Protein AF-T0L387-F1 (afdb_monomer)

Structure (mmCIF, N/CA/C/O backbone):
data_AF-T0L387-F1
#
_entry.id   AF-T0L387-F1
#
loop_
_atom_site.group_PDB
_atom_site.id
_atom_site.type_symbol
_atom_site.label_atom_id
_atom_site.label_alt_id
_atom_site.label_comp_id
_atom_site.label_asym_id
_atom_site.label_entity_id
_atom_site.label_seq_id
_atom_site.pdbx_PDB_ins_code
_atom_site.Cartn_x
_atom_site.Cartn_y
_atom_site.Cartn_z
_atom_site.occupancy
_atom_site.B_iso_or_equiv
_atom_site.auth_seq_id
_atom_site.auth_comp_id
_atom_site.auth_asym_id
_atom_site.auth_atom_id
_atom_site.pdbx_PDB_model_num
ATOM 1 N N . MET A 1 1 ? 13.325 5.723 -15.366 1.00 63.84 1 MET A N 1
ATOM 2 C CA . MET A 1 1 ? 12.195 5.588 -14.420 1.00 63.84 1 MET A CA 1
ATOM 3 C C . MET A 1 1 ? 11.779 6.964 -13.898 1.00 63.84 1 MET A C 1
ATOM 5 O O . MET A 1 1 ? 12.662 7.724 -13.525 1.00 63.84 1 MET A O 1
ATOM 9 N N . ASN A 1 2 ? 10.483 7.305 -13.913 1.00 79.69 2 ASN A N 1
ATOM 10 C CA . ASN A 1 2 ? 9.963 8.582 -13.391 1.00 79.69 2 ASN A CA 1
ATOM 11 C C . ASN A 1 2 ? 10.006 8.583 -11.846 1.00 79.69 2 ASN A C 1
ATOM 13 O O . ASN A 1 2 ? 9.624 7.582 -11.238 1.00 79.69 2 ASN A O 1
ATOM 17 N N . GLU A 1 3 ? 10.443 9.683 -11.223 1.00 82.75 3 GLU A N 1
ATOM 18 C CA . GLU A 1 3 ? 10.523 9.864 -9.761 1.00 82.75 3 GLU A CA 1
ATOM 19 C C . GLU A 1 3 ? 9.205 9.530 -9.052 1.00 82.75 3 GLU A C 1
ATOM 2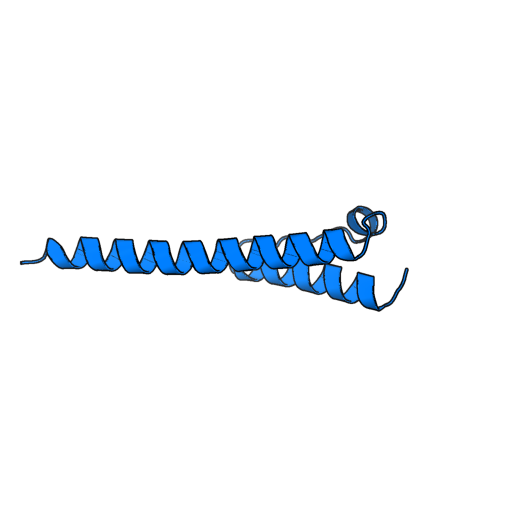1 O O . GLU A 1 3 ? 9.202 8.889 -8.003 1.00 82.75 3 GLU A O 1
ATOM 26 N N . ARG A 1 4 ? 8.069 9.847 -9.680 1.00 83.38 4 ARG A N 1
ATOM 27 C CA . ARG A 1 4 ? 6.744 9.517 -9.141 1.00 83.38 4 ARG A CA 1
ATOM 28 C C . ARG A 1 4 ? 6.512 8.009 -8.997 1.00 83.38 4 ARG A C 1
ATOM 30 O O . ARG A 1 4 ? 6.020 7.564 -7.967 1.00 83.38 4 ARG A O 1
ATOM 37 N N . LYS A 1 5 ? 6.932 7.201 -9.978 1.00 84.81 5 LYS A N 1
ATOM 38 C CA . LYS A 1 5 ? 6.825 5.733 -9.890 1.00 84.81 5 LYS A CA 1
ATOM 39 C C . LYS A 1 5 ? 7.728 5.155 -8.802 1.00 84.81 5 LYS A C 1
ATOM 41 O O . LYS A 1 5 ? 7.336 4.198 -8.144 1.00 84.81 5 LYS A O 1
ATOM 46 N N . LYS A 1 6 ? 8.917 5.733 -8.595 1.00 84.62 6 LYS A N 1
ATOM 47 C CA . LYS A 1 6 ? 9.808 5.319 -7.500 1.00 84.62 6 LYS A CA 1
ATOM 48 C C . LYS A 1 6 ? 9.145 5.545 -6.146 1.00 84.62 6 LYS A C 1
ATOM 50 O O . LYS A 1 6 ? 9.171 4.644 -5.315 1.00 84.62 6 LYS A O 1
ATOM 55 N N . GLN A 1 7 ? 8.511 6.704 -5.964 1.00 84.12 7 GLN A N 1
ATOM 56 C CA . GLN A 1 7 ? 7.800 7.015 -4.728 1.00 84.12 7 GLN A CA 1
ATOM 57 C C . GLN A 1 7 ? 6.666 6.019 -4.467 1.00 84.12 7 GLN A C 1
ATOM 59 O O . GLN A 1 7 ? 6.610 5.443 -3.388 1.00 84.12 7 GLN A O 1
ATOM 64 N N . LEU A 1 8 ? 5.847 5.717 -5.480 1.00 88.75 8 LEU A N 1
ATOM 65 C CA . LEU A 1 8 ? 4.768 4.732 -5.347 1.00 88.75 8 LEU A CA 1
ATOM 66 C C . LEU A 1 8 ? 5.288 3.347 -4.932 1.00 88.75 8 LEU A C 1
ATOM 68 O O . LEU A 1 8 ? 4.689 2.689 -4.090 1.00 88.75 8 LEU A O 1
ATOM 72 N N . ILE A 1 9 ? 6.422 2.903 -5.476 1.00 87.56 9 ILE A N 1
ATOM 73 C CA . ILE A 1 9 ? 7.023 1.612 -5.103 1.00 87.56 9 ILE A CA 1
ATOM 74 C C . ILE A 1 9 ? 7.515 1.617 -3.651 1.00 87.56 9 ILE A C 1
ATOM 76 O O . ILE A 1 9 ? 7.310 0.635 -2.934 1.00 87.56 9 ILE A O 1
ATOM 80 N N . ILE A 1 10 ? 8.125 2.718 -3.204 1.00 86.88 10 ILE A N 1
ATOM 81 C CA . ILE A 1 10 ? 8.534 2.901 -1.804 1.00 86.88 10 ILE A CA 1
ATOM 82 C C . ILE A 1 10 ? 7.307 2.865 -0.886 1.00 86.88 10 ILE A C 1
ATOM 84 O O . ILE A 1 10 ? 7.333 2.192 0.145 1.00 86.88 10 ILE A O 1
ATOM 88 N N . ASP A 1 11 ? 6.218 3.525 -1.278 1.00 85.31 11 ASP A N 1
ATOM 89 C CA . ASP A 1 11 ? 4.977 3.559 -0.506 1.00 85.31 11 ASP A CA 1
ATOM 90 C C . ASP A 1 11 ? 4.352 2.161 -0.389 1.00 85.31 11 ASP A C 1
ATOM 92 O O . ASP A 1 11 ? 3.979 1.750 0.710 1.00 85.31 11 ASP A O 1
ATOM 96 N N . ILE A 1 12 ? 4.322 1.378 -1.476 1.00 86.81 12 ILE A N 1
ATOM 97 C CA . ILE A 1 12 ? 3.873 -0.026 -1.456 1.00 86.81 12 ILE A CA 1
ATOM 98 C C . ILE A 1 12 ? 4.731 -0.849 -0.486 1.00 86.81 12 ILE A C 1
ATOM 100 O O . ILE A 1 12 ?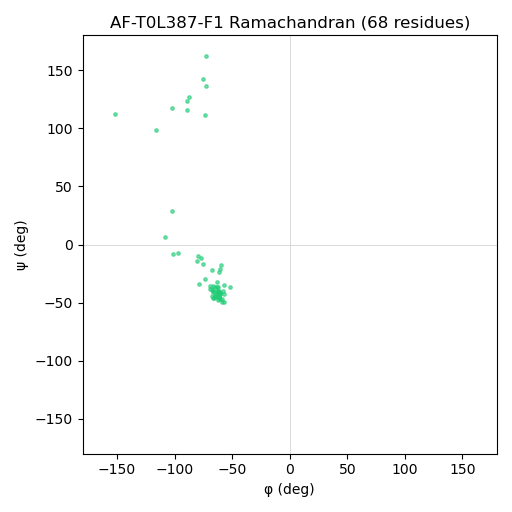 4.190 -1.584 0.343 1.00 86.81 12 ILE A O 1
ATOM 104 N N . GLN A 1 13 ? 6.060 -0.719 -0.546 1.00 87.06 13 GLN A N 1
ATOM 105 C CA . GLN A 1 13 ? 6.960 -1.456 0.345 1.00 87.06 13 GLN A CA 1
ATOM 106 C C . GLN A 1 13 ? 6.731 -1.090 1.815 1.00 87.06 13 GLN A C 1
ATOM 108 O O . GLN A 1 13 ? 6.637 -1.971 2.671 1.00 87.06 13 GLN A O 1
ATOM 113 N N . ASN A 1 14 ? 6.600 0.202 2.112 1.00 84.94 14 ASN A N 1
ATOM 114 C CA . ASN A 1 14 ? 6.316 0.677 3.461 1.00 84.94 14 ASN A CA 1
ATOM 115 C C . ASN A 1 14 ? 4.961 0.170 3.961 1.00 84.94 14 ASN A C 1
ATOM 117 O O . ASN A 1 14 ? 4.853 -0.247 5.114 1.00 84.94 14 ASN A O 1
ATOM 121 N N . LEU A 1 15 ? 3.937 0.153 3.102 1.00 84.75 15 LEU A N 1
ATOM 122 C CA . LEU A 1 15 ? 2.617 -0.363 3.455 1.00 84.75 15 LEU A CA 1
ATOM 123 C C . LEU A 1 15 ? 2.666 -1.844 3.810 1.00 84.75 15 LEU A C 1
ATOM 125 O O . LEU A 1 15 ? 2.158 -2.202 4.872 1.00 84.75 15 LEU A O 1
ATOM 129 N N . LEU A 1 16 ? 3.320 -2.676 2.995 1.00 84.56 16 LEU A N 1
ATOM 130 C CA . LEU A 1 16 ? 3.513 -4.103 3.283 1.00 84.56 16 LEU A CA 1
ATOM 131 C C . LEU A 1 16 ? 4.226 -4.320 4.623 1.00 84.56 16 LEU A C 1
ATOM 133 O O . LEU A 1 16 ? 3.794 -5.147 5.422 1.00 84.56 16 LEU A O 1
ATOM 137 N N . ASN A 1 17 ? 5.254 -3.521 4.909 1.00 84.12 17 ASN A N 1
ATOM 138 C CA . ASN A 1 17 ? 6.024 -3.611 6.154 1.00 84.12 17 ASN A CA 1
ATOM 139 C C . ASN A 1 17 ? 5.283 -3.041 7.370 1.00 84.12 17 ASN A C 1
ATOM 141 O O . ASN A 1 17 ? 5.637 -3.338 8.506 1.00 84.12 17 ASN A O 1
ATOM 145 N N . SER A 1 18 ? 4.237 -2.239 7.155 1.00 80.56 18 SER A N 1
ATOM 146 C CA . SER A 1 18 ? 3.426 -1.672 8.237 1.00 80.56 18 SER A CA 1
ATOM 147 C C . SER A 1 18 ? 2.432 -2.662 8.854 1.00 80.56 18 SER A C 1
ATOM 149 O O . SER A 1 18 ? 1.818 -2.335 9.870 1.00 80.56 18 SER A O 1
ATOM 151 N N . TYR A 1 19 ? 2.227 -3.826 8.230 1.00 70.88 19 TYR A N 1
ATOM 152 C CA . TYR A 1 19 ? 1.298 -4.851 8.712 1.00 70.88 19 TYR A CA 1
ATOM 153 C C . TYR A 1 19 ? 1.869 -5.688 9.852 1.00 70.88 19 TYR A C 1
ATOM 155 O O . TYR A 1 19 ? 1.126 -6.102 10.736 1.00 70.88 19 TYR A O 1
ATOM 163 N N . ASP A 1 20 ? 3.174 -5.942 9.837 1.00 66.62 20 ASP A N 1
ATOM 164 C CA . ASP A 1 20 ? 3.836 -6.774 10.833 1.00 66.62 20 ASP A CA 1
ATOM 165 C C . ASP A 1 20 ? 5.285 -6.310 10.973 1.00 66.62 20 ASP A C 1
ATOM 167 O O . ASP A 1 20 ? 6.094 -6.462 10.059 1.00 66.62 20 ASP A O 1
ATOM 171 N N . ALA A 1 21 ? 5.614 -5.747 12.137 1.00 66.50 21 ALA A N 1
ATOM 172 C CA . ALA A 1 21 ? 6.953 -5.244 12.436 1.00 66.50 21 ALA A CA 1
ATOM 173 C C . ALA A 1 21 ? 8.039 -6.335 12.355 1.00 66.50 21 ALA A C 1
ATOM 175 O O . ALA A 1 21 ? 9.219 -6.013 12.231 1.00 66.50 21 ALA A O 1
ATOM 176 N N . ASN A 1 22 ? 7.651 -7.615 12.400 1.00 69.44 22 ASN A N 1
ATOM 177 C CA . ASN A 1 22 ? 8.560 -8.754 12.310 1.00 69.44 22 ASN A CA 1
ATOM 178 C C . ASN A 1 22 ? 8.663 -9.333 10.890 1.00 69.44 22 ASN A C 1
ATOM 180 O O . ASN A 1 22 ? 9.503 -10.202 10.653 1.00 69.44 22 ASN A O 1
ATOM 184 N N . LYS A 1 23 ? 7.835 -8.875 9.939 1.00 67.12 23 LYS A N 1
ATOM 185 C CA . LYS A 1 23 ? 7.891 -9.298 8.533 1.00 67.12 23 LYS A CA 1
ATOM 186 C C . LYS A 1 23 ? 8.249 -8.124 7.643 1.00 67.12 23 LYS A C 1
ATOM 188 O O . LYS A 1 23 ? 7.402 -7.339 7.226 1.00 67.12 23 LYS A O 1
ATOM 193 N N . THR A 1 24 ? 9.525 -8.056 7.293 1.00 73.94 24 THR A N 1
ATOM 194 C CA . THR A 1 24 ? 10.017 -7.110 6.301 1.00 73.94 24 THR A CA 1
ATOM 195 C C . THR A 1 24 ? 9.940 -7.731 4.910 1.00 73.94 24 THR A C 1
ATOM 197 O O . THR A 1 24 ? 10.591 -8.718 4.577 1.00 73.94 24 THR A O 1
ATOM 200 N N . THR A 1 25 ? 9.110 -7.133 4.075 1.00 78.50 25 THR A N 1
ATOM 201 C CA . THR A 1 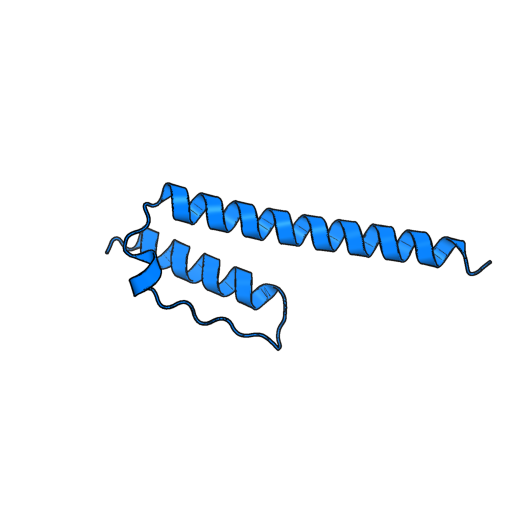25 ? 9.092 -7.313 2.632 1.00 78.50 25 THR A CA 1
ATOM 202 C C . THR A 1 25 ? 10.036 -6.293 2.007 1.00 78.50 25 THR A C 1
ATOM 204 O O . THR A 1 25 ? 9.907 -5.083 2.207 1.00 78.50 25 THR A O 1
ATOM 207 N N . SER A 1 26 ? 10.999 -6.788 1.235 1.00 78.12 26 SER A N 1
ATOM 208 C CA . SER A 1 26 ? 11.811 -5.962 0.346 1.00 78.12 26 SER A CA 1
ATOM 209 C C . SER A 1 26 ? 11.295 -6.156 -1.070 1.00 78.12 26 SER A C 1
ATOM 211 O O . SER A 1 26 ? 11.301 -7.274 -1.589 1.00 78.12 26 SER A O 1
ATOM 213 N N . ILE A 1 27 ? 10.803 -5.084 -1.680 1.00 79.00 27 ILE A N 1
ATOM 214 C CA . ILE A 1 27 ? 10.331 -5.121 -3.055 1.00 79.00 27 ILE A CA 1
ATOM 215 C C . ILE A 1 27 ? 11.527 -4.850 -3.953 1.00 79.00 27 ILE A C 1
ATOM 217 O O . ILE A 1 27 ? 12.210 -3.841 -3.809 1.00 79.00 27 ILE A O 1
ATOM 221 N N . ASN A 1 28 ? 11.765 -5.730 -4.922 1.00 80.19 28 ASN A N 1
ATOM 222 C CA . ASN A 1 28 ? 12.704 -5.420 -5.988 1.00 80.19 28 ASN A CA 1
ATOM 223 C C . ASN A 1 28 ? 12.046 -4.396 -6.937 1.00 80.19 28 ASN A C 1
ATOM 225 O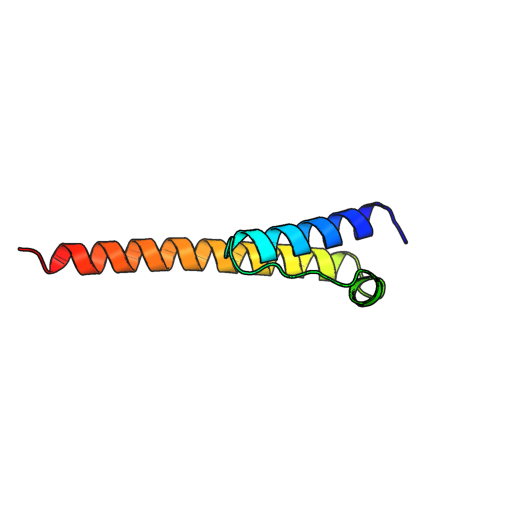 O . ASN A 1 28 ? 11.098 -4.761 -7.636 1.00 80.19 28 ASN A O 1
ATOM 229 N N . PRO A 1 29 ? 12.523 -3.138 -7.002 1.00 75.44 29 PRO A N 1
ATOM 230 C CA . PRO A 1 29 ? 11.902 -2.098 -7.821 1.00 75.44 29 PRO A CA 1
ATOM 231 C C . PRO A 1 29 ? 11.911 -2.439 -9.317 1.00 75.44 29 PRO A C 1
ATOM 233 O O . PRO A 1 29 ? 11.026 -1.994 -10.043 1.00 75.44 29 PRO A O 1
ATOM 236 N N . ASN A 1 30 ? 12.829 -3.303 -9.766 1.00 80.25 30 ASN A N 1
ATOM 237 C CA . ASN A 1 30 ? 12.882 -3.774 -11.151 1.00 80.25 30 ASN A CA 1
ATOM 238 C C . ASN A 1 30 ? 11.678 -4.659 -11.520 1.00 80.25 30 ASN A C 1
ATOM 240 O O . ASN A 1 30 ? 11.350 -4.778 -12.694 1.00 80.25 30 ASN A O 1
ATOM 244 N N . LEU A 1 31 ? 10.996 -5.268 -10.539 1.00 77.56 31 LEU A N 1
ATOM 245 C CA . LEU A 1 31 ? 9.760 -6.026 -10.784 1.00 77.56 31 LEU A CA 1
ATOM 246 C C . LEU A 1 31 ? 8.571 -5.105 -11.075 1.00 77.56 31 LEU A C 1
ATOM 248 O O . LEU A 1 31 ? 7.660 -5.486 -11.805 1.00 77.56 31 LEU A O 1
ATOM 252 N N . LEU A 1 32 ? 8.580 -3.900 -10.505 1.00 76.38 32 LEU A N 1
ATOM 253 C CA . LEU A 1 32 ? 7.486 -2.935 -10.615 1.00 76.38 32 LEU A CA 1
ATOM 254 C C . LEU A 1 32 ? 7.769 -1.828 -11.639 1.00 76.38 32 LEU A C 1
ATOM 256 O O . LEU A 1 32 ? 6.864 -1.070 -11.979 1.00 76.38 32 LEU A O 1
ATOM 260 N N . GLU A 1 33 ? 8.989 -1.747 -12.178 1.00 74.25 33 GLU A N 1
ATOM 261 C CA . GLU A 1 33 ? 9.371 -0.766 -13.203 1.00 74.25 33 GLU A CA 1
ATOM 262 C C . GLU A 1 33 ? 8.480 -0.848 -14.456 1.00 74.25 33 GLU A C 1
ATOM 264 O O . GLU A 1 33 ? 8.148 0.180 -15.057 1.00 74.25 33 GLU A O 1
ATOM 269 N N . PHE A 1 34 ? 8.045 -2.061 -14.807 1.00 82.75 34 PHE A N 1
ATOM 270 C CA . PHE A 1 34 ? 7.194 -2.332 -15.967 1.00 82.75 34 PHE A CA 1
ATOM 271 C C . PHE A 1 34 ? 5.707 -2.048 -15.725 1.00 82.75 34 PHE A C 1
ATOM 273 O O . PHE A 1 34 ? 4.944 -1.975 -16.687 1.00 82.75 34 PHE A O 1
ATOM 280 N N . MET A 1 35 ? 5.281 -1.868 -14.471 1.00 86.50 35 MET A N 1
ATOM 281 C CA . MET A 1 35 ? 3.891 -1.532 -14.166 1.00 86.50 35 MET A CA 1
ATOM 282 C C . MET A 1 35 ? 3.606 -0.070 -14.505 1.00 86.50 35 MET A C 1
ATOM 284 O O . MET A 1 35 ? 4.444 0.822 -14.314 1.00 86.50 35 MET A O 1
ATOM 288 N N . ASP A 1 36 ? 2.414 0.203 -15.028 1.00 89.06 36 ASP A N 1
ATOM 289 C CA . ASP A 1 36 ? 1.948 1.570 -15.205 1.00 89.06 36 ASP A CA 1
ATOM 290 C C . ASP A 1 36 ? 1.584 2.204 -13.854 1.00 89.06 36 ASP A C 1
ATOM 292 O O . ASP A 1 36 ? 1.423 1.536 -12.832 1.00 89.06 36 ASP A O 1
ATOM 296 N N . GLU A 1 37 ? 1.495 3.530 -13.844 1.00 86.94 37 GLU A N 1
ATOM 297 C CA . GLU A 1 37 ? 1.257 4.276 -12.612 1.00 86.94 37 GLU A CA 1
ATOM 298 C C . GLU A 1 37 ? -0.105 3.958 -11.976 1.00 86.94 37 GLU A C 1
ATOM 300 O O . GLU A 1 37 ? -0.194 3.857 -10.754 1.00 86.94 37 GLU A O 1
ATOM 305 N N . ASN A 1 38 ? -1.146 3.737 -12.783 1.00 88.50 38 ASN A N 1
ATOM 306 C CA . ASN A 1 38 ? -2.488 3.458 -12.275 1.00 88.50 38 ASN A CA 1
ATOM 307 C C . ASN A 1 38 ? -2.543 2.085 -11.603 1.00 88.50 38 ASN A C 1
ATOM 309 O O . ASN A 1 38 ? -3.212 1.926 -10.581 1.00 88.50 38 ASN A O 1
ATOM 313 N N . THR A 1 39 ? -1.804 1.109 -12.137 1.00 90.38 39 THR A N 1
ATOM 314 C CA . THR A 1 39 ? -1.645 -0.201 -11.497 1.00 90.38 39 THR A CA 1
ATOM 315 C C . THR A 1 39 ? -0.975 -0.064 -10.129 1.00 90.38 39 THR A C 1
ATOM 317 O O . THR A 1 39 ? -1.475 -0.613 -9.149 1.00 90.38 39 THR A O 1
ATOM 320 N N . LEU A 1 40 ? 0.105 0.720 -10.021 1.00 87.69 40 LEU A N 1
ATOM 321 C CA . LEU A 1 40 ? 0.781 0.960 -8.737 1.00 87.69 4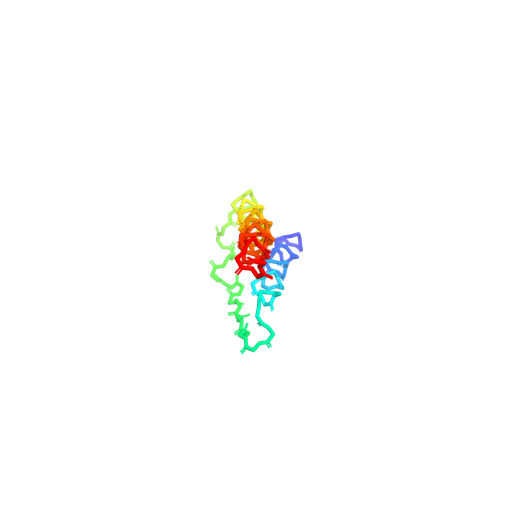0 LEU A CA 1
ATOM 322 C C . LEU A 1 40 ? -0.143 1.641 -7.713 1.00 87.69 40 LEU A C 1
ATOM 324 O O . LEU A 1 40 ? -0.189 1.222 -6.559 1.00 87.69 40 LEU A O 1
ATOM 328 N N . ILE A 1 41 ? -0.920 2.639 -8.140 1.00 87.12 41 ILE A N 1
ATOM 329 C CA . ILE A 1 41 ? -1.916 3.311 -7.288 1.00 87.12 41 ILE A CA 1
ATOM 330 C C . ILE A 1 41 ? -2.9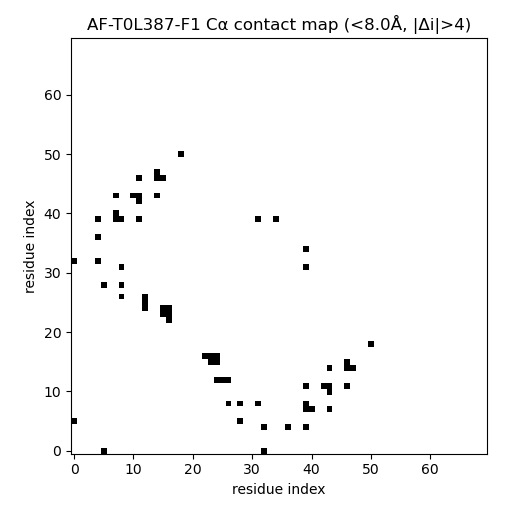96 2.321 -6.828 1.00 87.12 41 ILE A C 1
ATOM 332 O O . ILE A 1 41 ? -3.300 2.248 -5.641 1.00 87.12 41 ILE A O 1
ATOM 336 N N . SER A 1 42 ? -3.511 1.485 -7.733 1.00 89.69 42 SER A N 1
ATOM 337 C CA . SER A 1 42 ? -4.538 0.484 -7.402 1.00 89.69 42 SER A CA 1
ATOM 338 C C . SER A 1 42 ? -4.040 -0.561 -6.394 1.00 89.69 42 SER A C 1
ATOM 340 O O . SER A 1 42 ? -4.813 -1.049 -5.565 1.00 89.69 42 SER A O 1
ATOM 342 N N . ILE A 1 43 ? -2.746 -0.901 -6.435 1.00 87.69 43 ILE A N 1
ATOM 343 C CA . ILE A 1 43 ? -2.108 -1.769 -5.435 1.00 87.69 43 ILE A CA 1
ATOM 344 C C . ILE A 1 43 ? -2.095 -1.078 -4.069 1.00 87.69 43 ILE A C 1
ATOM 346 O O . ILE A 1 43 ? -2.477 -1.703 -3.082 1.00 87.69 43 ILE A O 1
ATOM 350 N N . ILE A 1 44 ? -1.705 0.199 -4.005 1.00 86.56 44 ILE A N 1
ATOM 351 C CA . ILE A 1 44 ? -1.731 0.990 -2.765 1.00 86.56 44 ILE A CA 1
ATOM 352 C C . ILE A 1 44 ? -3.145 1.020 -2.176 1.00 86.56 44 ILE A C 1
ATOM 354 O O . ILE A 1 44 ? -3.315 0.675 -1.007 1.00 86.56 44 ILE A O 1
ATOM 358 N N . ASP A 1 45 ? -4.162 1.338 -2.980 1.00 83.31 45 ASP A N 1
ATOM 359 C CA . ASP A 1 45 ? -5.560 1.371 -2.529 1.00 83.31 45 ASP A CA 1
ATOM 360 C C . ASP A 1 45 ? -6.027 0.003 -2.018 1.00 83.31 45 ASP A C 1
ATOM 362 O O . ASP A 1 45 ? -6.657 -0.108 -0.963 1.00 83.31 45 ASP A O 1
ATOM 366 N N . SER A 1 46 ? -5.669 -1.070 -2.726 1.00 87.88 46 SER A N 1
ATOM 367 C CA . SER A 1 46 ? -5.982 -2.439 -2.307 1.00 87.88 46 SER A CA 1
ATOM 368 C C . SER A 1 46 ? -5.311 -2.795 -0.981 1.00 87.88 46 SER A C 1
ATOM 370 O O . SER A 1 46 ? -5.924 -3.451 -0.136 1.00 87.88 46 SER A O 1
ATOM 372 N N . LEU A 1 47 ? -4.061 -2.372 -0.774 1.00 85.44 47 LEU A N 1
ATOM 373 C CA . LEU A 1 47 ? -3.338 -2.573 0.481 1.00 85.44 47 LEU A CA 1
ATOM 374 C C . LEU A 1 47 ? -3.932 -1.734 1.614 1.00 85.44 47 LEU A C 1
ATOM 376 O O . LEU A 1 47 ? -4.026 -2.226 2.729 1.00 85.44 47 LEU A O 1
ATOM 380 N N . LEU A 1 48 ? -4.372 -0.503 1.376 1.00 82.81 48 LEU A N 1
ATOM 381 C CA . LEU A 1 48 ? -5.015 0.310 2.412 1.00 82.81 48 LEU A CA 1
ATOM 382 C C . LEU A 1 48 ? -6.376 -0.266 2.824 1.00 82.81 48 LEU A C 1
ATOM 384 O O . LEU A 1 48 ? -6.642 -0.422 4.017 1.00 82.81 48 LEU A O 1
ATOM 388 N N . ASN A 1 49 ? -7.193 -0.678 1.851 1.00 83.62 49 ASN A N 1
ATOM 389 C CA . ASN A 1 49 ? -8.495 -1.298 2.103 1.00 83.62 49 ASN A CA 1
ATOM 390 C C . ASN A 1 49 ? -8.376 -2.610 2.885 1.00 83.62 49 ASN A C 1
ATOM 392 O O . ASN A 1 49 ? -9.177 -2.883 3.779 1.00 83.62 49 ASN A O 1
ATOM 396 N N . GLN A 1 50 ? -7.370 -3.435 2.583 1.00 81.81 50 GLN A N 1
ATOM 397 C CA . GLN A 1 50 ? -7.103 -4.647 3.362 1.00 81.81 50 GLN A CA 1
ATOM 398 C C . GLN A 1 50 ? -6.786 -4.312 4.827 1.00 81.81 50 GLN A C 1
ATOM 400 O O . GLN A 1 50 ? -7.327 -4.955 5.726 1.00 81.81 50 GLN A O 1
ATOM 405 N N . LYS A 1 51 ? -5.997 -3.262 5.084 1.00 76.94 51 LYS A N 1
ATOM 406 C CA . LYS A 1 51 ? -5.622 -2.838 6.441 1.00 76.94 51 LYS A CA 1
ATOM 407 C C . LYS A 1 51 ? -6.830 -2.357 7.227 1.00 76.94 51 LYS A C 1
ATOM 409 O O . LYS A 1 51 ? -7.009 -2.740 8.381 1.00 76.94 51 LYS A O 1
ATOM 414 N N . GLU A 1 52 ? -7.672 -1.542 6.600 1.00 74.62 52 GLU A N 1
ATOM 415 C CA . GLU A 1 52 ? -8.894 -1.049 7.228 1.00 74.62 52 GLU A CA 1
ATOM 416 C C . GLU A 1 52 ? -9.851 -2.198 7.573 1.00 74.62 52 GLU A C 1
ATOM 418 O O . GLU A 1 52 ? -10.370 -2.257 8.690 1.00 74.62 52 GLU A O 1
ATOM 423 N N . ASN A 1 53 ? -10.023 -3.158 6.660 1.00 71.31 53 ASN A N 1
ATOM 424 C CA . ASN A 1 53 ? -10.853 -4.336 6.898 1.00 71.31 53 ASN A CA 1
ATOM 425 C C . ASN A 1 53 ? -10.335 -5.199 8.055 1.00 71.31 53 ASN A C 1
ATOM 427 O O . ASN A 1 53 ? -11.144 -5.661 8.858 1.00 71.31 53 ASN A O 1
ATOM 431 N N . LEU A 1 54 ? -9.015 -5.380 8.187 1.00 68.75 54 LEU A N 1
ATOM 432 C CA . LEU A 1 54 ? -8.430 -6.081 9.337 1.00 68.75 54 LEU A CA 1
ATOM 433 C C . LEU A 1 54 ? -8.724 -5.346 10.651 1.00 68.75 54 LEU A C 1
ATOM 435 O O . LEU A 1 54 ? -9.192 -5.965 11.600 1.00 68.75 54 LEU A O 1
ATOM 439 N N . ILE A 1 55 ? -8.556 -4.020 10.691 1.00 68.50 55 ILE A N 1
ATOM 440 C CA . ILE A 1 55 ? -8.853 -3.217 11.890 1.00 68.50 55 ILE A CA 1
ATOM 441 C C . ILE A 1 55 ? -10.341 -3.313 12.265 1.00 68.50 55 ILE A C 1
ATOM 443 O O . ILE A 1 55 ? -10.688 -3.423 13.444 1.00 68.50 55 ILE A O 1
ATOM 447 N N . GLN A 1 56 ? -11.243 -3.263 11.280 1.00 66.75 56 GLN A N 1
ATOM 448 C CA . GLN A 1 56 ? -12.678 -3.419 11.524 1.00 66.75 56 GLN A CA 1
ATOM 449 C C . GLN A 1 56 ? -13.037 -4.840 11.985 1.00 66.75 56 GLN A C 1
ATOM 451 O O . GLN A 1 56 ? -13.897 -4.996 12.857 1.00 66.75 56 GLN A O 1
ATOM 456 N N . ALA A 1 57 ? -12.399 -5.868 11.422 1.00 61.41 57 ALA A N 1
ATOM 457 C CA . ALA A 1 57 ? -12.594 -7.258 11.822 1.00 61.41 57 ALA A CA 1
ATOM 458 C C . ALA A 1 57 ? -12.112 -7.504 13.259 1.00 61.41 57 ALA A C 1
ATOM 460 O O . ALA A 1 57 ? -12.866 -8.079 14.045 1.00 61.41 57 ALA A O 1
ATOM 461 N N . ASP A 1 58 ? -10.937 -6.989 13.629 1.00 60.78 58 ASP A N 1
ATOM 462 C CA . ASP A 1 58 ? -10.388 -7.079 14.985 1.00 60.78 58 ASP A CA 1
ATOM 463 C C . ASP A 1 58 ? -11.293 -6.388 16.007 1.00 60.78 58 ASP A C 1
ATOM 465 O O . ASP A 1 58 ? -11.621 -6.968 17.042 1.00 60.78 58 ASP A O 1
ATOM 469 N N . LYS A 1 59 ? -11.792 -5.180 15.702 1.00 64.19 59 LYS A N 1
ATOM 470 C CA . LYS A 1 59 ? -12.768 -4.489 16.564 1.00 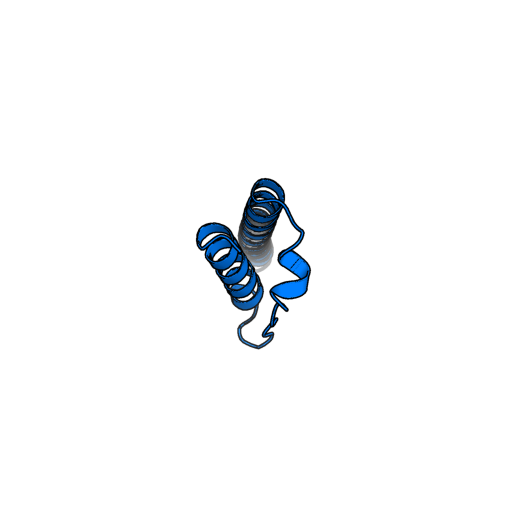64.19 59 LYS A CA 1
ATOM 471 C C . LYS A 1 59 ? -14.039 -5.316 16.758 1.00 64.19 59 LYS A C 1
ATOM 473 O O . LYS A 1 59 ? -14.443 -5.543 17.896 1.00 64.19 59 LYS A O 1
ATOM 478 N N . LYS A 1 60 ? -14.633 -5.826 15.673 1.00 65.19 60 LYS A N 1
ATOM 479 C CA . LYS A 1 60 ? -15.844 -6.665 15.742 1.00 65.19 60 LYS A CA 1
ATOM 480 C C . LYS A 1 60 ? -15.606 -7.965 16.510 1.00 65.19 60 LYS A C 1
ATOM 482 O O . LYS A 1 60 ? -16.504 -8.440 17.205 1.00 65.19 60 LYS A O 1
ATOM 487 N N . TRP A 1 61 ? -14.424 -8.559 16.373 1.00 59.09 61 TRP A N 1
ATOM 488 C CA . TRP A 1 61 ? -14.037 -9.763 17.098 1.00 59.09 61 TRP A CA 1
ATOM 489 C C . TRP A 1 61 ? -13.905 -9.487 18.602 1.00 59.09 61 TRP A C 1
ATOM 491 O O . TRP A 1 61 ? -14.507 -10.202 19.404 1.00 59.09 61 TRP A O 1
ATOM 501 N N . LEU A 1 62 ? -13.240 -8.392 18.981 1.00 56.28 62 LEU A N 1
ATOM 502 C CA . LEU A 1 62 ? -13.143 -7.937 20.372 1.00 56.28 62 LEU A CA 1
ATOM 503 C C . LEU A 1 62 ? -14.522 -7.630 20.981 1.00 56.28 62 LEU A C 1
ATOM 505 O O . LEU A 1 62 ? -14.794 -8.008 22.120 1.00 56.28 62 LEU A O 1
ATOM 509 N N . GLU A 1 63 ? -15.420 -6.984 20.233 1.00 65.06 63 GLU A N 1
ATOM 510 C CA . GLU A 1 63 ? -16.796 -6.718 20.678 1.00 65.06 63 GLU A CA 1
ATOM 511 C C . GLU A 1 63 ? -17.616 -7.998 20.873 1.00 65.06 63 GLU A C 1
ATOM 513 O O . GLU A 1 63 ? -18.424 -8.077 21.801 1.00 65.06 63 GLU A O 1
ATOM 518 N N . LYS A 1 64 ? -17.410 -9.016 20.027 1.00 55.56 64 LYS A N 1
ATOM 519 C CA . LYS A 1 64 ? -18.023 -10.335 20.220 1.00 55.56 64 LYS A CA 1
ATOM 520 C C . LYS A 1 64 ? -17.486 -11.024 21.467 1.00 55.56 64 LYS A C 1
ATOM 522 O O . LYS A 1 64 ? -18.282 -11.621 22.178 1.00 55.56 64 LYS A O 1
ATOM 527 N N . PHE A 1 65 ? -16.191 -10.912 21.756 1.00 51.59 65 PHE A N 1
ATOM 528 C CA . PHE A 1 65 ? -15.584 -11.514 22.945 1.00 51.59 65 PHE A CA 1
ATOM 529 C C . PHE A 1 65 ? -16.106 -10.884 24.247 1.00 51.59 65 PHE A C 1
ATOM 531 O O . PHE A 1 65 ? -16.470 -11.604 25.169 1.00 51.59 65 PHE A O 1
ATOM 538 N N . LYS A 1 66 ? -16.275 -9.552 24.292 1.00 52.78 66 LYS A N 1
ATOM 539 C CA . LYS A 1 66 ? -16.843 -8.844 25.461 1.00 52.78 66 LYS A CA 1
ATOM 540 C C . LYS A 1 66 ? -18.276 -9.254 25.824 1.00 52.78 66 LYS A C 1
ATOM 542 O O . LYS A 1 66 ? -18.702 -9.008 26.945 1.00 52.78 66 LYS A O 1
ATOM 547 N N . LYS A 1 67 ? -19.040 -9.845 24.898 1.00 53.97 67 LYS A N 1
ATOM 548 C CA . LYS A 1 67 ? -20.421 -10.294 25.156 1.00 53.97 67 LYS A CA 1
ATOM 549 C C . LYS A 1 67 ? -20.516 -11.631 25.897 1.00 53.97 67 LYS A C 1
ATOM 551 O O . LYS A 1 67 ? -21.617 -11.988 26.295 1.00 53.97 67 LYS A O 1
ATOM 556 N N . TYR A 1 68 ? -19.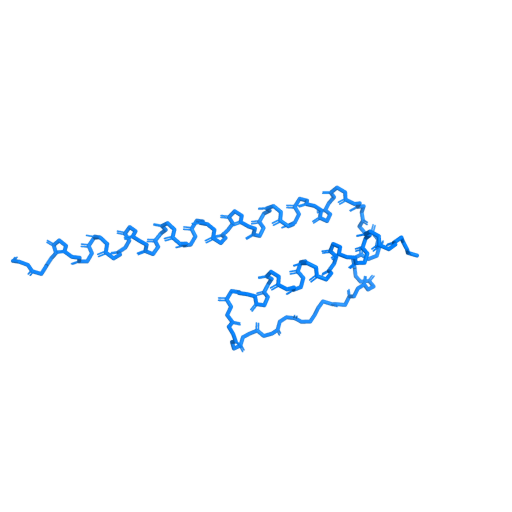407 -12.349 26.067 1.00 50.59 68 TYR A N 1
ATOM 557 C CA . TYR A 1 68 ? -19.377 -13.659 26.729 1.00 50.59 68 TYR A CA 1
ATOM 558 C C . TYR A 1 68 ? -18.721 -13.636 28.120 1.00 50.59 68 TYR A C 1
ATOM 560 O O . TYR A 1 68 ? -18.557 -14.694 28.714 1.00 50.59 68 TYR A O 1
ATOM 568 N N . ASP A 1 69 ? -18.368 -12.456 28.642 1.00 44.44 69 ASP A N 1
ATOM 569 C CA . ASP A 1 69 ? -17.711 -12.281 29.951 1.00 44.44 69 ASP A CA 1
ATOM 570 C C . ASP A 1 69 ? -18.689 -11.814 31.053 1.00 44.44 69 ASP A C 1
ATOM 572 O O . ASP A 1 69 ? -18.309 -11.084 31.964 1.00 44.44 69 ASP A O 1
ATOM 576 N N . ASN A 1 70 ? -19.975 -12.173 30.950 1.00 44.19 70 ASN A N 1
ATOM 577 C CA . ASN A 1 70 ? -21.009 -11.782 31.915 1.00 44.19 70 ASN A CA 1
ATOM 578 C C . ASN A 1 70 ? -21.891 -12.967 32.310 1.00 44.19 70 ASN A C 1
ATOM 580 O O . ASN A 1 70 ? -22.303 -13.710 31.389 1.00 44.19 70 ASN A O 1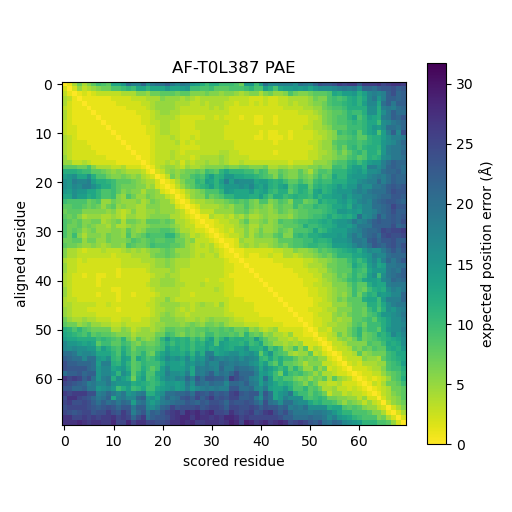
#

Organism: NCBI:txid1172190

pLDDT: mean 75.69, std 12.1, range [44.19, 90.38]

Nearest PDB structures (foldseek):
  3r84-assembly16_N  TM=4.987E-01  e=9.368E+00  Saccharomyces cerevisiae
  4nsm-assembly1_A  TM=3.406E-01  e=4.070E+00  Streptococcus pyogenes MGAS315

Secondary structure (DSSP, 8-state):
--HHHHHHHHHHHHHHHTS-TT--PPP-HHHHTTS-HHHHHHHHHHHHHHHHHHHHHHHHHHHHHHTT--

Radius of gyration: 16.61 Å; Cα contacts (8 Å, |Δi|>4): 33; chains: 1; bounding box: 34×24×48 Å

Sequence (70 aa):
MNERKKQLIIDIQNLLNSYDANKTTSINPNLLEFMDENTLISIIDSLLNQKENLIQADKKWLEKFKKYDN

Mean predicted aligned error: 8.81 Å

Foldseek 3Di:
DDPLQVVLVVLLQVLVCVVDVVDHDDDDVVVCVPPDPVVSVVSNVVSVVVVVVVVVVVVVVVVVVVVPPD

Solvent-accessible surface area (backbone atoms only — not comparable to full-atom values): 4215 Å² total; per-residue (Å²): 134,61,70,67,58,54,51,52,53,52,50,46,32,51,53,60,29,70,75,36,92,89,48,80,60,82,72,64,64,79,76,53,64,81,54,53,69,67,59,53,50,51,49,44,53,53,54,50,52,51,52,52,50,49,55,53,50,52,52,54,48,53,58,57,55,65,71,70,77,119